Protein AF-A0AAD4UUT3-F1 (afdb_monomer_lite)

InterPro domains:
  IPR012337 Ribonuclease H-like superfamily [SSF53098] (2-90)
  IPR036397 Ribonuclease H superfamily [G3DSA:3.30.420.10] (1-93)
  IPR039537 Retrotransposon Ty1/copia-like [PTHR42648] (2-92)

Secondary structure (DSSP, 8-state):
-HHHHHHHHHHHHT----EEEES-HHHHH----TT-----HHHHHHHHTTPEEEEPPTT-HHHHHHHHHHHHHHHHHHHHHHHHHHHHHHS--

Structure (mmCIF, N/CA/C/O backbone):
data_AF-A0AAD4UUT3-F1
#
_entry.id   AF-A0AAD4UUT3-F1
#
loop_
_atom_site.group_PDB
_atom_site.id
_atom_site.type_symbol
_atom_site.label_atom_id
_atom_site.label_alt_id
_atom_site.label_comp_id
_atom_site.label_asym_id
_atom_site.label_entity_id
_atom_site.label_seq_id
_atom_site.pdbx_PDB_ins_code
_atom_site.Cartn_x
_atom_site.Cartn_y
_atom_site.Cartn_z
_atom_site.occupancy
_atom_site.B_iso_or_equiv
_atom_site.auth_seq_id
_atom_site.auth_comp_id
_atom_site.auth_asym_id
_atom_site.auth_atom_id
_atom_site.pdbx_PDB_model_num
ATOM 1 N N . MET A 1 1 ? 3.217 -7.588 8.854 1.00 73.25 1 MET A N 1
ATOM 2 C CA . MET A 1 1 ? 2.970 -6.134 8.944 1.00 73.25 1 MET A CA 1
ATOM 3 C C . MET A 1 1 ? 1.891 -5.655 7.971 1.00 73.25 1 MET A C 1
ATOM 5 O O . MET A 1 1 ? 0.808 -5.338 8.437 1.00 73.25 1 MET A O 1
ATOM 9 N N . PHE A 1 2 ? 2.096 -5.694 6.644 1.00 81.56 2 PHE A N 1
ATOM 10 C CA . PHE A 1 2 ? 1.113 -5.156 5.678 1.00 81.56 2 PHE A CA 1
ATOM 11 C C . PHE A 1 2 ? -0.297 -5.763 5.770 1.00 81.56 2 PHE A C 1
ATOM 13 O O . PHE A 1 2 ? -1.269 -5.026 5.736 1.00 81.56 2 PHE A O 1
ATOM 20 N N . LYS A 1 3 ? -0.430 -7.085 5.949 1.00 85.75 3 LYS A N 1
ATOM 21 C CA . LYS A 1 3 ? -1.747 -7.749 6.044 1.00 85.75 3 LYS A CA 1
ATOM 22 C C . LYS A 1 3 ? -2.607 -7.238 7.212 1.00 85.75 3 LYS A C 1
ATOM 24 O O . LYS A 1 3 ? -3.826 -7.153 7.088 1.00 85.75 3 LYS A O 1
ATOM 29 N N . ILE A 1 4 ? -1.962 -6.891 8.331 1.00 87.25 4 ILE A N 1
ATOM 30 C CA . ILE A 1 4 ? -2.627 -6.341 9.523 1.00 87.25 4 ILE A CA 1
ATOM 31 C C . ILE A 1 4 ? -3.116 -4.931 9.200 1.00 87.25 4 ILE A C 1
ATOM 33 O O . ILE A 1 4 ? -4.301 -4.654 9.343 1.00 87.25 4 ILE A O 1
ATOM 37 N N . PHE A 1 5 ? -2.228 -4.096 8.653 1.00 85.00 5 PHE A N 1
ATOM 38 C CA . PHE A 1 5 ? -2.565 -2.743 8.213 1.00 85.00 5 PHE A CA 1
ATOM 39 C C . PHE A 1 5 ? -3.696 -2.733 7.175 1.00 85.00 5 PHE A C 1
ATOM 41 O O . PHE A 1 5 ? -4.641 -1.962 7.295 1.00 85.00 5 PHE A O 1
ATOM 48 N N . GLN A 1 6 ? -3.640 -3.625 6.183 1.00 87.94 6 GLN A N 1
ATOM 49 C CA . GLN A 1 6 ? -4.696 -3.774 5.188 1.00 87.94 6 GLN A CA 1
ATOM 50 C C . GLN A 1 6 ? -6.032 -4.096 5.862 1.00 87.94 6 GLN A C 1
ATOM 52 O O . GLN A 1 6 ? -7.010 -3.401 5.619 1.00 87.94 6 GLN A O 1
ATOM 57 N N . THR A 1 7 ? -6.071 -5.116 6.723 1.00 90.62 7 THR A N 1
ATOM 58 C CA . THR A 1 7 ? -7.297 -5.506 7.439 1.00 90.62 7 THR A CA 1
ATOM 59 C C . THR A 1 7 ? -7.856 -4.351 8.263 1.00 90.62 7 THR A C 1
ATOM 61 O O . THR A 1 7 ? -9.060 -4.110 8.260 1.00 90.62 7 THR A O 1
ATOM 64 N N . GLU A 1 8 ? -6.989 -3.617 8.952 1.00 90.56 8 GLU A N 1
ATOM 65 C CA . GLU A 1 8 ? -7.390 -2.492 9.782 1.00 90.56 8 GLU A CA 1
ATOM 66 C C . GLU A 1 8 ? -7.985 -1.346 8.956 1.00 90.56 8 GLU A C 1
ATOM 68 O O . GLU A 1 8 ? -9.080 -0.883 9.27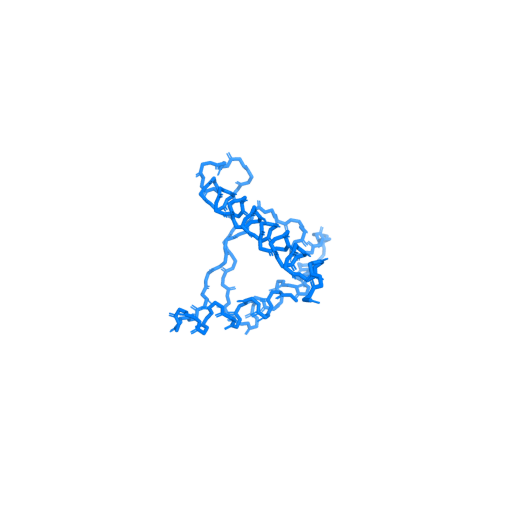2 1.00 90.56 8 GLU A O 1
ATOM 73 N N . VAL A 1 9 ? -7.321 -0.937 7.872 1.00 86.69 9 VAL A N 1
ATOM 74 C CA . VAL A 1 9 ? -7.801 0.135 6.985 1.00 86.69 9 VAL A CA 1
ATOM 75 C C . VAL A 1 9 ? -9.095 -0.264 6.284 1.00 86.69 9 VAL A C 1
ATOM 77 O O . VAL A 1 9 ? -10.032 0.530 6.227 1.00 86.69 9 VAL A O 1
ATOM 80 N N . GLU A 1 10 ? -9.180 -1.493 5.772 1.00 92.56 10 GLU A N 1
ATOM 81 C CA . GLU A 1 10 ? -10.396 -1.984 5.120 1.00 92.56 10 GLU A CA 1
ATOM 82 C C . GLU A 1 10 ? -11.571 -2.065 6.098 1.00 92.56 10 GLU A C 1
ATOM 84 O O . GLU A 1 10 ? -12.701 -1.790 5.702 1.00 92.56 10 GLU A O 1
ATOM 89 N N . ARG A 1 11 ? -11.311 -2.393 7.372 1.00 93.50 11 ARG A N 1
ATOM 90 C CA . ARG A 1 11 ? -12.322 -2.391 8.435 1.00 93.50 11 ARG A CA 1
ATOM 91 C C . ARG A 1 11 ? -12.752 -0.974 8.808 1.00 93.50 11 ARG A C 1
ATOM 93 O O . ARG A 1 11 ? -13.942 -0.734 8.937 1.00 93.50 11 ARG A O 1
ATOM 100 N N . GLN A 1 12 ? -11.810 -0.047 8.987 1.00 91.00 12 GLN A N 1
ATOM 101 C CA . GLN A 1 12 ? -12.114 1.338 9.370 1.00 91.00 12 GLN A CA 1
ATOM 102 C C . GLN A 1 12 ? -12.868 2.102 8.274 1.00 91.00 12 GLN A C 1
ATOM 104 O O . GLN A 1 12 ? -13.705 2.944 8.578 1.00 91.00 12 GLN A O 1
ATOM 109 N N . LEU A 1 13 ? -12.552 1.836 7.004 1.00 89.44 13 LEU A N 1
ATOM 110 C CA . LEU A 1 13 ? -13.150 2.525 5.856 1.00 89.44 13 LEU A CA 1
ATOM 111 C C . LEU A 1 13 ? -14.289 1.741 5.196 1.00 89.44 13 LEU A C 1
ATOM 113 O O . LEU A 1 13 ? -14.864 2.237 4.225 1.00 89.44 13 LEU A O 1
ATOM 117 N N . GLU A 1 14 ? -14.549 0.515 5.663 1.00 93.50 14 GLU A N 1
ATOM 118 C CA . GLU A 1 14 ? -15.519 -0.441 5.107 1.00 93.50 14 GLU A CA 1
ATOM 119 C C . GLU A 1 14 ? -15.370 -0.636 3.584 1.00 93.50 14 GLU A C 1
ATOM 121 O O . GLU A 1 14 ? -16.332 -0.835 2.840 1.00 93.50 14 GLU A O 1
ATOM 126 N N . LYS A 1 15 ? -14.131 -0.546 3.085 1.00 92.56 15 LYS A N 1
ATOM 127 C CA . LYS A 1 15 ? -13.799 -0.562 1.654 1.00 92.56 15 LYS A CA 1
ATOM 128 C C . LYS A 1 15 ? -12.574 -1.417 1.397 1.00 92.56 15 LYS A C 1
ATOM 130 O O . LYS A 1 15 ? -11.547 -1.241 2.040 1.00 92.56 15 LYS A O 1
ATOM 135 N N . LYS A 1 16 ? -12.657 -2.285 0.386 1.00 92.00 16 LYS A N 1
ATOM 136 C CA . LYS A 1 16 ? -11.521 -3.089 -0.082 1.00 92.00 16 LYS A CA 1
ATOM 137 C C . LYS A 1 16 ? -10.490 -2.245 -0.821 1.00 92.00 16 LYS A C 1
ATOM 139 O O . LYS A 1 16 ? -10.840 -1.427 -1.678 1.00 92.00 16 LYS A O 1
ATOM 144 N N . ILE A 1 17 ? -9.216 -2.500 -0.540 1.00 88.69 17 ILE A N 1
ATOM 145 C CA . ILE A 1 17 ? -8.106 -1.886 -1.264 1.00 88.69 17 ILE A CA 1
ATOM 146 C C . ILE A 1 17 ? -7.989 -2.573 -2.625 1.00 88.69 17 ILE A C 1
ATOM 148 O O . ILE A 1 17 ? -7.802 -3.779 -2.713 1.00 88.69 17 ILE A O 1
ATOM 152 N N . LYS A 1 18 ? -8.113 -1.792 -3.702 1.00 90.19 18 LYS A N 1
ATOM 153 C CA . LYS A 1 18 ? -8.029 -2.293 -5.087 1.00 90.19 18 LYS A CA 1
ATOM 154 C C . LYS A 1 18 ? -6.727 -1.912 -5.781 1.00 90.19 18 LYS A C 1
ATOM 156 O O . LYS A 1 18 ? -6.283 -2.607 -6.687 1.00 90.19 18 LYS A O 1
ATOM 161 N N . ILE A 1 19 ? -6.143 -0.782 -5.387 1.00 85.50 19 ILE A N 1
ATOM 162 C CA . ILE A 1 19 ? -4.963 -0.199 -6.021 1.00 85.50 19 ILE A CA 1
ATOM 163 C C . ILE A 1 19 ? -3.994 0.229 -4.925 1.00 85.50 19 ILE A C 1
ATOM 165 O O . ILE A 1 19 ? -4.394 0.909 -3.981 1.00 85.50 19 ILE A O 1
ATOM 169 N N . MET A 1 20 ? -2.724 -0.132 -5.078 1.00 82.50 20 MET A N 1
ATOM 170 C CA . MET A 1 20 ? -1.639 0.283 -4.195 1.00 82.50 20 MET A CA 1
ATOM 171 C C . MET A 1 20 ? -0.589 1.045 -5.000 1.00 82.50 20 MET A C 1
ATOM 173 O O . MET A 1 20 ? -0.111 0.536 -6.007 1.00 82.50 20 MET A O 1
ATOM 177 N N . ARG A 1 21 ? -0.223 2.257 -4.571 1.00 79.56 21 ARG A N 1
ATOM 178 C CA . ARG A 1 21 ? 0.846 3.042 -5.209 1.00 79.56 21 ARG A CA 1
ATOM 179 C C . ARG A 1 21 ? 2.169 2.838 -4.478 1.00 79.56 21 ARG A C 1
ATOM 181 O O . ARG A 1 21 ? 2.217 3.034 -3.267 1.00 79.56 21 ARG A O 1
ATOM 188 N N . LEU A 1 22 ? 3.214 2.444 -5.206 1.00 74.06 22 LEU A N 1
ATOM 189 C CA . LEU A 1 22 ? 4.551 2.168 -4.670 1.00 74.06 22 LEU A CA 1
ATOM 190 C C . LEU A 1 22 ? 5.587 3.108 -5.304 1.00 74.06 22 LEU A C 1
ATOM 192 O O . LEU A 1 22 ? 5.571 3.344 -6.512 1.00 74.06 22 LEU A O 1
ATOM 196 N N . ASP A 1 23 ? 6.479 3.634 -4.464 1.00 64.94 23 ASP A N 1
ATOM 197 C CA . ASP A 1 23 ? 7.476 4.665 -4.793 1.00 64.94 23 ASP A CA 1
ATOM 198 C C . ASP A 1 23 ? 8.763 4.095 -5.429 1.00 64.94 23 ASP A C 1
ATOM 200 O O . ASP A 1 23 ? 9.417 4.788 -6.204 1.00 64.94 23 ASP A O 1
ATOM 204 N N . ARG A 1 24 ? 9.102 2.816 -5.192 1.00 63.72 24 ARG A N 1
ATOM 205 C CA . ARG A 1 24 ? 10.351 2.186 -5.666 1.00 63.72 24 ARG A CA 1
ATOM 206 C C . ARG A 1 24 ? 10.156 0.718 -6.037 1.00 63.72 24 ARG A C 1
ATOM 208 O O . ARG A 1 24 ? 9.672 -0.083 -5.242 1.00 63.72 24 ARG A O 1
ATOM 215 N N . LEU A 1 25 ? 10.573 0.377 -7.255 1.00 57.59 25 LEU A N 1
ATOM 216 C CA . LEU A 1 25 ? 10.346 -0.917 -7.909 1.00 57.59 25 LEU A CA 1
ATOM 217 C C . LEU A 1 25 ? 11.179 -2.082 -7.326 1.00 57.59 25 LEU A C 1
ATOM 219 O O . LEU A 1 25 ? 10.823 -3.233 -7.547 1.00 57.59 25 LEU A O 1
ATOM 223 N N . GLY A 1 26 ? 12.283 -1.802 -6.620 1.00 57.59 26 GLY A N 1
ATOM 224 C CA . GLY A 1 26 ? 13.287 -2.818 -6.260 1.00 57.59 26 GLY A CA 1
ATOM 225 C C . GLY A 1 26 ? 13.037 -3.564 -4.946 1.00 57.59 26 GLY A C 1
ATOM 226 O O . GLY A 1 26 ? 13.191 -4.778 -4.891 1.00 57.59 26 GLY A O 1
ATOM 227 N N . GLU A 1 27 ? 12.609 -2.870 -3.888 1.00 60.59 27 GLU A N 1
ATOM 228 C CA . GLU A 1 27 ? 12.543 -3.468 -2.540 1.00 60.59 27 GLU A CA 1
ATOM 229 C C . GLU A 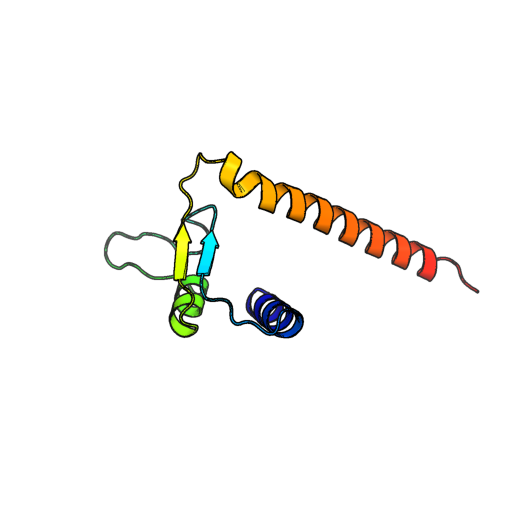1 27 ? 11.294 -4.336 -2.320 1.00 60.59 27 GLU A C 1
ATOM 231 O O . GLU A 1 27 ? 11.314 -5.283 -1.538 1.00 60.59 27 GLU A O 1
ATOM 236 N N . TYR A 1 28 ? 10.200 -4.042 -3.029 1.00 59.62 28 TYR A N 1
ATOM 237 C CA . TYR A 1 28 ? 8.899 -4.675 -2.783 1.00 59.62 28 TYR A CA 1
ATOM 238 C C . TYR A 1 28 ? 8.551 -5.797 -3.766 1.00 59.62 28 TYR A C 1
ATOM 240 O O . TYR A 1 28 ? 7.725 -6.651 -3.448 1.00 59.62 28 TYR A O 1
ATOM 248 N N . TYR A 1 29 ? 9.153 -5.812 -4.957 1.00 59.03 29 TYR A N 1
ATOM 249 C CA . TYR A 1 29 ? 8.785 -6.754 -6.019 1.00 59.03 29 TYR A CA 1
ATOM 250 C C . TYR A 1 29 ? 9.776 -7.906 -6.228 1.00 59.03 29 TYR A C 1
ATOM 252 O O . TYR A 1 29 ? 9.408 -8.874 -6.892 1.00 59.03 29 TYR A O 1
ATOM 260 N N . GLY A 1 30 ? 10.947 -7.877 -5.582 1.00 59.94 30 GLY A N 1
ATOM 261 C CA . GLY A 1 30 ? 12.013 -8.870 -5.757 1.00 59.94 30 GLY A CA 1
ATOM 262 C C . GLY A 1 30 ? 13.019 -8.475 -6.845 1.00 59.94 30 GLY A C 1
ATOM 263 O O . GLY A 1 30 ? 12.772 -7.553 -7.622 1.00 59.94 30 GLY A O 1
ATOM 264 N N . HIS A 1 31 ? 14.168 -9.158 -6.874 1.00 55.28 31 HIS A N 1
ATOM 265 C CA . HIS A 1 31 ? 15.220 -8.930 -7.867 1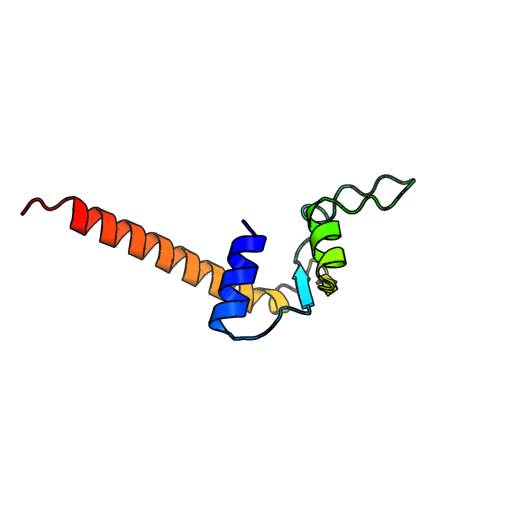.00 55.28 31 HIS A CA 1
ATOM 266 C C . HIS A 1 31 ? 14.769 -9.339 -9.277 1.00 55.28 31 HIS A C 1
ATOM 268 O O . HIS A 1 31 ? 14.110 -10.361 -9.472 1.00 55.28 31 HIS A O 1
ATOM 274 N N . PHE A 1 32 ? 15.142 -8.517 -10.257 1.00 52.66 32 PHE A N 1
ATOM 275 C CA . PHE A 1 32 ? 14.978 -8.798 -11.678 1.00 52.66 32 PHE A CA 1
ATOM 276 C C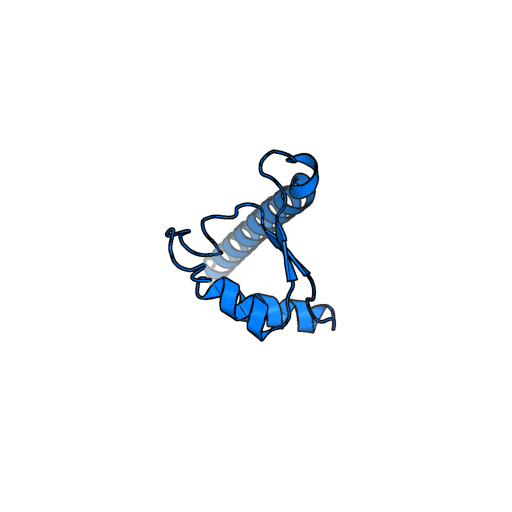 . PHE A 1 32 ? 16.175 -9.626 -12.153 1.00 52.66 32 PHE A C 1
ATOM 278 O O . PHE A 1 32 ? 17.143 -9.053 -12.638 1.00 52.66 32 PHE A O 1
ATOM 285 N N . ASP A 1 33 ? 16.119 -10.948 -12.007 1.00 45.91 33 ASP A N 1
ATOM 286 C CA . ASP A 1 33 ? 17.097 -11.826 -12.657 1.00 45.91 33 ASP A CA 1
ATOM 287 C C . ASP A 1 33 ? 16.558 -12.241 -14.036 1.00 45.91 33 ASP A C 1
ATOM 289 O O . ASP A 1 33 ? 15.394 -12.624 -14.176 1.00 45.91 33 ASP A O 1
ATOM 293 N N . GLU A 1 34 ? 17.408 -12.123 -15.059 1.00 53.34 34 GLU A N 1
ATOM 294 C CA . GLU A 1 34 ? 17.126 -12.107 -16.510 1.00 53.34 34 GLU A CA 1
ATOM 295 C C . GLU A 1 34 ? 16.398 -13.330 -17.120 1.00 53.34 34 GLU A C 1
ATOM 297 O O . GLU A 1 34 ? 16.247 -13.401 -18.336 1.00 53.34 34 GLU A O 1
ATOM 302 N N . GLY A 1 35 ? 15.899 -14.284 -16.332 1.00 53.66 35 GLY A N 1
ATOM 303 C CA . GLY A 1 35 ? 15.234 -15.495 -16.843 1.00 53.66 35 GLY A CA 1
ATOM 304 C C . GLY A 1 35 ? 13.747 -15.622 -16.512 1.00 53.66 35 GLY A C 1
ATOM 305 O O . GLY A 1 35 ? 12.975 -16.133 -17.316 1.00 53.66 35 GLY A O 1
ATOM 306 N N . GLU A 1 36 ? 13.313 -15.140 -15.348 1.00 54.62 36 GLU A N 1
ATOM 307 C CA . GLU A 1 36 ? 11.925 -15.238 -14.894 1.00 54.62 36 GLU A CA 1
ATOM 308 C C . GLU A 1 36 ? 11.624 -14.079 -13.953 1.00 54.62 36 GLU A C 1
ATOM 310 O O . GLU A 1 36 ? 12.341 -13.829 -12.987 1.00 54.62 36 GLU A O 1
ATOM 315 N N . ARG A 1 37 ? 10.502 -13.399 -14.189 1.00 59.94 37 ARG A N 1
ATOM 316 C CA . ARG A 1 37 ? 9.981 -12.342 -13.321 1.00 59.94 37 ARG A CA 1
ATOM 317 C C . ARG A 1 37 ? 9.531 -12.959 -11.986 1.00 59.94 37 ARG A C 1
ATOM 319 O O . ARG A 1 37 ? 8.338 -13.159 -11.762 1.00 59.94 37 ARG A O 1
ATOM 326 N N . ARG A 1 38 ? 10.463 -13.322 -11.098 1.00 62.84 38 ARG A N 1
ATOM 327 C CA . ARG A 1 38 ? 10.151 -13.893 -9.781 1.00 62.84 38 ARG A CA 1
ATOM 328 C C . ARG A 1 38 ? 9.591 -12.800 -8.882 1.00 62.84 38 ARG A C 1
ATOM 330 O O . ARG A 1 38 ? 10.309 -12.151 -8.132 1.00 62.84 38 ARG A O 1
ATOM 337 N N . ALA A 1 39 ? 8.273 -12.624 -8.962 1.00 67.50 39 ALA A N 1
ATOM 338 C CA . ALA A 1 39 ? 7.510 -11.802 -8.039 1.00 67.50 39 ALA A CA 1
ATOM 339 C C . ALA A 1 39 ? 7.839 -12.225 -6.600 1.00 67.50 39 ALA A C 1
ATOM 341 O O . ALA A 1 39 ? 7.575 -13.367 -6.203 1.00 67.50 39 ALA A O 1
ATOM 342 N N . GLY A 1 40 ? 8.429 -11.303 -5.839 1.00 75.69 40 GLY A N 1
ATOM 343 C CA . GLY A 1 40 ? 8.735 -11.491 -4.431 1.00 75.69 40 GLY A CA 1
ATOM 344 C C . GLY A 1 40 ? 7.476 -11.791 -3.604 1.00 75.69 40 GLY A C 1
ATOM 345 O O . GLY A 1 40 ? 6.348 -11.615 -4.079 1.00 75.69 40 GLY A O 1
ATOM 346 N N . PRO A 1 41 ? 7.634 -12.215 -2.339 1.00 78.88 41 PRO A N 1
ATOM 347 C CA . PRO A 1 41 ? 6.514 -12.618 -1.483 1.00 78.88 41 PRO A CA 1
ATOM 348 C C . PRO A 1 41 ? 5.404 -11.561 -1.383 1.00 78.88 41 PRO A C 1
ATOM 350 O O . PRO A 1 41 ? 4.221 -11.889 -1.305 1.00 78.88 41 PRO A O 1
ATOM 353 N N . PHE A 1 42 ? 5.785 -10.284 -1.422 1.00 78.50 42 PHE A N 1
ATOM 354 C CA . PHE A 1 42 ? 4.854 -9.166 -1.368 1.00 78.50 42 PHE A CA 1
ATOM 355 C C . PHE A 1 42 ? 4.086 -8.964 -2.683 1.00 78.50 42 PHE A C 1
ATOM 357 O O . PHE A 1 42 ? 2.869 -8.803 -2.665 1.00 78.50 42 PHE A O 1
ATOM 364 N N . ALA A 1 43 ? 4.762 -9.059 -3.827 1.00 78.81 43 ALA A N 1
ATOM 365 C CA . ALA A 1 43 ? 4.128 -8.995 -5.140 1.00 78.81 43 ALA A CA 1
ATOM 366 C C . ALA A 1 43 ? 3.098 -10.117 -5.352 1.00 78.81 43 ALA A C 1
ATOM 368 O O . ALA A 1 43 ? 1.997 -9.855 -5.837 1.00 78.81 43 ALA A O 1
ATOM 369 N N . ARG A 1 44 ? 3.424 -11.348 -4.928 1.00 82.94 44 ARG A N 1
ATOM 370 C CA . ARG A 1 44 ? 2.480 -12.479 -4.950 1.00 82.94 44 ARG A CA 1
ATOM 371 C C . ARG A 1 44 ? 1.260 -12.208 -4.081 1.00 82.94 44 ARG A C 1
ATOM 373 O O . ARG A 1 44 ? 0.139 -12.375 -4.538 1.00 82.94 44 ARG A O 1
ATOM 380 N N . TYR A 1 45 ? 1.469 -11.686 -2.873 1.00 85.69 45 TYR A N 1
ATOM 381 C CA . TYR A 1 45 ? 0.363 -11.319 -1.995 1.00 85.69 45 TYR A CA 1
ATOM 382 C C . TYR A 1 45 ? -0.599 -10.312 -2.643 1.00 85.69 45 TYR A C 1
ATOM 384 O O . TYR A 1 45 ? -1.814 -10.490 -2.555 1.00 85.69 45 TYR A O 1
ATOM 392 N N . LEU A 1 46 ? -0.083 -9.270 -3.305 1.00 86.31 46 LEU A N 1
ATOM 393 C CA . LEU A 1 46 ? -0.926 -8.301 -4.010 1.00 86.31 46 LEU A CA 1
ATOM 394 C C . LEU A 1 46 ? -1.719 -8.968 -5.143 1.00 86.31 46 LEU A C 1
ATOM 396 O O . LEU A 1 46 ? -2.912 -8.706 -5.280 1.00 86.31 46 LEU A O 1
ATOM 400 N N . GLN A 1 47 ? -1.090 -9.871 -5.899 1.00 84.38 47 GLN A N 1
ATOM 401 C CA . GLN A 1 47 ? -1.748 -10.627 -6.965 1.00 84.38 47 GLN A CA 1
ATOM 402 C C . GLN A 1 47 ? -2.871 -11.529 -6.429 1.00 84.38 47 GLN A C 1
ATOM 404 O O . GLN A 1 47 ? -3.993 -11.461 -6.935 1.00 84.38 47 GLN A O 1
ATOM 409 N N . ASP A 1 48 ? -2.604 -12.303 -5.376 1.00 88.94 48 ASP A N 1
ATOM 410 C CA . ASP A 1 48 ? -3.575 -13.212 -4.749 1.00 88.94 48 ASP A CA 1
ATOM 411 C C . ASP A 1 48 ? -4.793 -12.452 -4.205 1.00 88.94 48 ASP A C 1
ATOM 413 O O . ASP A 1 48 ? -5.931 -12.911 -4.300 1.00 88.94 48 ASP A O 1
ATOM 417 N N . ASN A 1 49 ? -4.565 -11.241 -3.688 1.00 89.12 49 ASN A N 1
ATOM 418 C CA . ASN A 1 49 ? -5.615 -10.365 -3.166 1.00 89.12 49 ASN A CA 1
ATOM 419 C C . ASN A 1 49 ? -6.234 -9.450 -4.235 1.00 89.12 49 ASN A C 1
ATOM 421 O O . ASN A 1 49 ? -7.062 -8.602 -3.903 1.00 89.12 49 ASN A O 1
ATOM 425 N N . ARG A 1 50 ? -5.863 -9.616 -5.514 1.00 89.81 50 ARG A N 1
ATOM 426 C CA . ARG A 1 50 ? -6.344 -8.811 -6.653 1.00 89.81 50 ARG A CA 1
ATOM 427 C C . ARG A 1 50 ? -6.133 -7.302 -6.466 1.00 89.81 50 ARG A C 1
ATOM 429 O O . ARG A 1 50 ? -6.944 -6.489 -6.911 1.00 89.81 50 ARG A O 1
ATOM 436 N N . ILE A 1 51 ? -5.033 -6.932 -5.818 1.00 89.19 51 ILE A N 1
ATOM 437 C CA . ILE A 1 51 ? -4.607 -5.550 -5.612 1.00 89.19 51 ILE A CA 1
ATOM 438 C C . ILE A 1 51 ? -3.643 -5.172 -6.733 1.00 89.19 51 ILE A C 1
ATOM 440 O O . ILE A 1 51 ? -2.579 -5.768 -6.893 1.00 89.19 51 ILE A O 1
ATOM 444 N N . VAL A 1 52 ? -3.997 -4.147 -7.503 1.00 85.44 52 VAL A N 1
ATOM 445 C CA . VAL A 1 52 ? -3.158 -3.649 -8.594 1.00 85.44 52 VAL A CA 1
ATOM 446 C C . VAL A 1 52 ? -2.081 -2.727 -8.029 1.00 85.44 52 VAL A C 1
ATOM 448 O O . VAL A 1 52 ? -2.387 -1.661 -7.492 1.00 85.44 52 VAL A O 1
ATOM 451 N N . ALA A 1 53 ? -0.814 -3.105 -8.184 1.00 79.75 53 ALA A N 1
ATOM 452 C CA . ALA A 1 53 ? 0.299 -2.209 -7.896 1.00 79.75 53 ALA A CA 1
ATOM 453 C C . ALA A 1 53 ? 0.468 -1.187 -9.032 1.00 79.75 53 ALA A C 1
ATOM 455 O O . ALA A 1 53 ? 0.722 -1.547 -10.181 1.00 79.75 53 ALA A O 1
ATOM 456 N N . GLN A 1 54 ? 0.330 0.096 -8.706 1.00 79.25 54 GLN A N 1
ATOM 457 C CA . GLN A 1 54 ? 0.695 1.216 -9.564 1.00 79.25 54 GLN A CA 1
ATOM 458 C C . GLN A 1 54 ? 2.062 1.739 -9.141 1.00 79.25 54 GLN A C 1
ATOM 460 O O . GLN A 1 54 ? 2.265 2.133 -7.994 1.00 79.25 54 GLN A O 1
ATOM 465 N N . TYR A 1 55 ? 2.991 1.777 -10.082 1.00 71.94 55 TYR A N 1
ATOM 466 C CA . TYR A 1 55 ? 4.321 2.307 -9.829 1.00 71.94 55 TYR A CA 1
ATOM 467 C C . TYR A 1 55 ? 4.376 3.749 -10.275 1.00 71.94 55 TYR A C 1
ATOM 469 O O . TYR A 1 55 ? 4.091 4.065 -11.433 1.00 71.94 55 TYR A O 1
ATOM 477 N N . THR A 1 56 ? 4.760 4.616 -9.353 1.00 64.94 56 THR A N 1
ATOM 478 C CA . THR A 1 56 ? 5.071 5.996 -9.692 1.00 64.94 56 THR A CA 1
ATOM 479 C C . THR A 1 56 ? 6.539 6.047 -10.110 1.00 64.94 56 THR A C 1
ATOM 481 O O . THR A 1 56 ? 7.389 5.446 -9.455 1.00 64.94 56 THR A O 1
ATOM 484 N N . LYS A 1 57 ? 6.859 6.713 -11.227 1.00 62.12 57 LYS A N 1
ATOM 485 C CA . LYS A 1 57 ? 8.255 6.843 -11.671 1.00 62.12 57 LYS A CA 1
ATOM 486 C C . LYS A 1 57 ? 9.074 7.582 -10.596 1.00 62.12 57 LYS A C 1
ATOM 488 O O . LYS A 1 57 ? 8.590 8.595 -10.080 1.00 62.12 57 LYS A O 1
ATOM 493 N N . PRO A 1 58 ? 10.312 7.145 -10.295 1.00 52.38 58 PRO A N 1
ATOM 494 C CA . PRO A 1 58 ? 11.223 7.921 -9.461 1.00 52.38 58 PRO A CA 1
ATOM 495 C C . PRO A 1 58 ? 11.419 9.302 -10.100 1.00 52.38 58 PRO A C 1
ATOM 497 O O . PRO A 1 58 ? 11.791 9.386 -11.269 1.00 52.38 58 PRO A O 1
ATOM 500 N N . GLY A 1 59 ? 11.112 10.378 -9.372 1.00 49.81 59 GLY A N 1
ATOM 501 C CA . GLY A 1 59 ? 11.290 11.758 -9.849 1.00 49.81 59 GLY A CA 1
ATOM 502 C C . GLY A 1 59 ? 10.031 12.630 -9.873 1.00 49.81 59 GLY A C 1
ATOM 503 O O . GLY A 1 59 ? 10.153 13.850 -9.896 1.00 49.81 59 GLY A O 1
ATOM 504 N N . THR A 1 60 ? 8.820 12.074 -9.760 1.00 54.44 60 THR A N 1
ATOM 505 C CA . THR A 1 60 ? 7.602 12.879 -9.521 1.00 54.44 60 THR A CA 1
ATOM 506 C C . THR A 1 60 ? 7.358 13.075 -8.022 1.00 54.44 60 THR A C 1
ATOM 508 O O . THR A 1 60 ? 6.353 12.626 -7.471 1.00 54.44 60 THR A O 1
ATOM 511 N N . LEU A 1 61 ? 8.282 13.769 -7.348 1.00 53.12 61 LEU A N 1
ATOM 512 C CA . LEU A 1 61 ? 8.211 14.102 -5.912 1.00 53.12 61 LEU A CA 1
ATOM 513 C C . LEU A 1 61 ? 6.891 14.793 -5.518 1.00 53.12 61 LEU A C 1
ATOM 515 O O . LEU A 1 61 ? 6.384 14.605 -4.415 1.00 53.12 61 LEU A O 1
ATOM 519 N N . GLN A 1 62 ? 6.282 15.554 -6.431 1.00 61.16 62 GLN A N 1
ATOM 520 C CA . GLN A 1 62 ? 5.004 16.233 -6.185 1.00 61.16 62 GLN A CA 1
ATOM 521 C C . GLN A 1 62 ? 3.829 15.266 -5.975 1.00 61.16 62 GLN A C 1
ATOM 523 O O . GLN A 1 62 ? 2.920 15.589 -5.213 1.00 61.16 62 GLN A O 1
ATOM 528 N N . GLN A 1 63 ? 3.849 14.077 -6.590 1.00 58.31 63 GLN A N 1
ATOM 529 C CA . GLN A 1 63 ? 2.766 13.094 -6.450 1.00 58.31 63 GLN A CA 1
ATOM 530 C C . GLN A 1 63 ? 2.844 12.329 -5.120 1.00 58.31 63 GLN A C 1
ATOM 532 O O . GLN A 1 63 ? 1.808 12.042 -4.520 1.00 58.31 63 GLN A O 1
ATOM 537 N N . ASN A 1 64 ? 4.056 12.067 -4.619 1.00 62.78 64 ASN A N 1
ATOM 538 C CA . ASN A 1 64 ? 4.272 11.386 -3.336 1.00 62.78 64 ASN A CA 1
ATOM 539 C C . ASN A 1 64 ? 4.346 12.360 -2.149 1.00 62.78 64 ASN A C 1
ATOM 541 O O . ASN A 1 64 ? 4.158 11.952 -1.004 1.00 62.78 64 ASN A O 1
ATOM 545 N N . GLY A 1 65 ? 4.524 13.660 -2.402 1.00 64.81 65 GLY A N 1
ATOM 546 C CA . GLY A 1 65 ? 4.703 14.671 -1.360 1.00 64.81 65 GLY A CA 1
ATOM 547 C C . GLY A 1 65 ? 3.547 14.775 -0.359 1.00 64.81 65 GLY A C 1
ATOM 548 O O . GLY A 1 65 ? 3.777 15.119 0.798 1.00 64.81 65 GLY A O 1
ATOM 549 N N . LEU A 1 66 ? 2.309 14.450 -0.751 1.00 65.88 66 LEU A N 1
ATOM 550 C CA . LEU A 1 66 ? 1.176 14.392 0.185 1.00 65.88 66 LEU A CA 1
ATOM 551 C C . LEU A 1 66 ? 1.249 13.175 1.113 1.00 65.88 66 LEU A C 1
ATOM 553 O O . LEU A 1 66 ? 0.993 13.307 2.309 1.00 65.88 66 LEU A O 1
ATOM 557 N N . VAL A 1 67 ? 1.613 12.010 0.574 1.00 67.94 67 VAL A N 1
ATOM 558 C CA . VAL A 1 67 ? 1.755 10.771 1.350 1.00 67.94 67 VAL A CA 1
ATOM 559 C C . VAL A 1 67 ? 2.941 10.891 2.300 1.00 67.94 67 VAL A C 1
ATOM 561 O O . VAL A 1 67 ? 2.787 10.643 3.488 1.00 67.94 67 VAL A O 1
ATOM 564 N N . GLU A 1 68 ? 4.088 11.384 1.834 1.00 70.62 68 GLU A N 1
ATOM 565 C CA . GLU A 1 68 ? 5.251 11.613 2.696 1.00 70.62 68 GLU A CA 1
ATOM 566 C C . GLU A 1 68 ? 4.979 12.639 3.800 1.00 70.62 68 GLU A C 1
ATOM 568 O O . GLU A 1 68 ? 5.411 12.456 4.936 1.00 70.62 68 GLU A O 1
ATOM 573 N N . ARG A 1 69 ? 4.266 13.736 3.493 1.00 72.38 69 ARG A N 1
ATOM 574 C CA . ARG A 1 69 ? 3.866 14.717 4.516 1.00 72.38 69 ARG A CA 1
ATOM 575 C C . ARG A 1 69 ? 2.962 14.078 5.564 1.00 72.38 69 ARG A C 1
ATOM 577 O O . ARG A 1 69 ? 3.230 14.246 6.747 1.00 72.38 69 ARG A O 1
ATOM 584 N N . ARG A 1 70 ? 1.953 13.310 5.146 1.00 71.31 70 ARG A N 1
ATOM 585 C CA . ARG A 1 70 ? 1.060 12.605 6.076 1.00 71.31 70 ARG A CA 1
ATOM 586 C C . ARG A 1 70 ? 1.795 11.554 6.903 1.00 71.31 70 ARG A C 1
ATOM 588 O O . ARG A 1 70 ? 1.575 11.505 8.105 1.00 71.31 70 ARG A O 1
ATOM 595 N N . ASN A 1 71 ? 2.701 10.787 6.301 1.00 73.31 71 ASN A N 1
ATOM 596 C CA . ASN A 1 71 ? 3.489 9.779 7.012 1.00 73.31 71 ASN A CA 1
ATOM 597 C C . ASN A 1 71 ? 4.440 10.423 8.031 1.00 73.31 71 ASN A C 1
ATOM 599 O O . ASN A 1 71 ? 4.548 9.931 9.148 1.00 73.31 71 ASN A O 1
ATOM 603 N N . ARG A 1 72 ? 5.069 11.561 7.699 1.00 71.75 72 ARG A N 1
ATOM 604 C CA . ARG A 1 72 ? 5.870 12.338 8.663 1.00 71.75 72 ARG A CA 1
ATOM 605 C C . ARG A 1 72 ? 5.034 12.814 9.848 1.00 71.75 72 ARG A C 1
ATOM 607 O O . ARG A 1 72 ? 5.461 12.661 10.985 1.00 71.75 72 ARG A O 1
ATOM 614 N N . THR A 1 73 ? 3.848 13.368 9.593 1.00 72.56 73 THR A N 1
ATOM 615 C CA . THR A 1 73 ? 2.945 13.801 10.669 1.00 72.56 73 THR A CA 1
ATOM 616 C C . THR A 1 73 ? 2.475 12.618 11.514 1.00 72.56 73 THR A C 1
ATOM 618 O O . THR A 1 73 ? 2.505 12.709 12.734 1.00 72.56 73 THR A O 1
ATOM 621 N N . MET A 1 74 ? 2.104 11.496 10.891 1.00 73.81 74 MET A N 1
ATOM 622 C CA . MET A 1 74 ? 1.675 10.284 11.593 1.00 73.81 74 MET A CA 1
ATOM 623 C C . MET A 1 74 ? 2.784 9.722 12.488 1.00 73.81 74 MET A C 1
ATOM 625 O O . MET A 1 74 ? 2.523 9.466 13.657 1.00 73.81 74 MET A O 1
ATOM 629 N N . HIS A 1 75 ? 4.020 9.617 11.993 1.00 74.50 75 HIS A N 1
ATOM 630 C CA . HIS A 1 75 ? 5.159 9.195 12.812 1.00 74.50 75 HIS A CA 1
ATOM 631 C C . HIS A 1 75 ? 5.424 10.138 13.985 1.00 74.50 75 HIS A C 1
ATOM 633 O O . HIS A 1 75 ? 5.693 9.679 15.091 1.00 74.50 75 HIS A O 1
ATOM 639 N N . LEU A 1 76 ? 5.305 11.452 13.777 1.00 76.06 76 LEU A N 1
ATOM 640 C CA . LEU A 1 76 ? 5.439 12.415 14.869 1.00 76.06 76 LEU A CA 1
ATOM 641 C C . LEU A 1 76 ? 4.354 12.195 15.937 1.00 76.06 76 LEU A C 1
ATOM 643 O O . LEU A 1 76 ? 4.651 12.199 17.129 1.00 76.06 76 LEU A O 1
ATOM 647 N N . CYS A 1 77 ? 3.108 11.960 15.517 1.00 71.94 77 CYS A N 1
ATOM 648 C CA . CYS A 1 77 ? 2.003 11.651 16.421 1.00 71.94 77 CYS A CA 1
ATOM 649 C C . CYS A 1 77 ? 2.214 10.323 17.166 1.00 71.94 77 CYS A C 1
ATOM 651 O O . CYS A 1 77 ? 1.951 10.263 18.364 1.00 71.94 77 CYS A O 1
ATOM 653 N N . GLU A 1 78 ? 2.716 9.278 16.502 1.00 84.06 78 GLU A N 1
ATOM 654 C CA . GLU A 1 78 ? 3.066 8.007 17.151 1.00 84.06 78 GLU A CA 1
ATOM 655 C C . GLU A 1 78 ? 4.123 8.204 18.244 1.00 84.06 78 GLU A C 1
ATOM 657 O O . GLU A 1 78 ? 3.962 7.707 19.359 1.00 84.06 78 GLU A O 1
ATOM 662 N N . GLU A 1 79 ? 5.181 8.964 17.959 1.00 78.75 79 GLU A N 1
ATOM 663 C CA . GLU A 1 79 ? 6.236 9.271 18.932 1.00 78.75 79 GLU A CA 1
ATOM 664 C C . GLU A 1 79 ? 5.718 10.126 20.098 1.00 78.75 79 GLU A C 1
ATOM 666 O O . GLU A 1 79 ? 6.063 9.881 21.259 1.00 78.75 79 GLU A O 1
ATOM 671 N N . MET A 1 80 ? 4.824 11.079 19.826 1.00 80.25 80 MET A N 1
ATOM 672 C CA . MET A 1 80 ? 4.148 11.858 20.866 1.00 80.25 80 MET A CA 1
ATOM 673 C C . MET A 1 80 ? 3.293 10.975 21.780 1.00 80.25 80 MET A C 1
ATOM 675 O O . MET A 1 80 ? 3.365 11.117 22.999 1.00 80.25 80 MET A O 1
ATOM 679 N N . ILE A 1 81 ? 2.531 10.032 21.222 1.00 79.31 81 ILE A N 1
ATOM 680 C CA . ILE A 1 81 ? 1.705 9.093 21.996 1.00 79.31 81 ILE A CA 1
ATOM 681 C C . ILE A 1 81 ? 2.582 8.180 22.860 1.00 79.31 81 ILE A C 1
ATOM 683 O O . ILE A 1 81 ? 2.274 7.964 24.033 1.00 79.31 81 ILE A O 1
ATOM 687 N N . LYS A 1 82 ? 3.701 7.676 22.326 1.00 81.31 82 LYS A N 1
ATOM 688 C CA . LYS A 1 82 ? 4.666 6.881 23.104 1.00 81.31 82 LYS A CA 1
ATOM 689 C C . LYS A 1 82 ? 5.267 7.687 24.252 1.00 81.31 82 LYS A C 1
ATOM 691 O O . LYS A 1 82 ? 5.341 7.182 25.369 1.00 81.31 82 LYS A O 1
ATOM 696 N N . THR A 1 83 ? 5.648 8.937 23.994 1.00 77.56 83 THR A N 1
ATOM 697 C CA . THR A 1 83 ? 6.207 9.840 25.010 1.00 77.56 83 THR A CA 1
ATOM 698 C C . THR A 1 83 ? 5.178 10.150 26.096 1.00 77.56 83 THR A C 1
ATOM 700 O O . THR A 1 83 ? 5.489 10.061 27.280 1.00 77.56 83 THR A O 1
ATOM 703 N N . ALA A 1 84 ? 3.933 10.442 25.715 1.00 69.12 84 ALA A N 1
ATOM 704 C CA . ALA A 1 84 ? 2.845 10.671 26.659 1.00 69.12 84 ALA 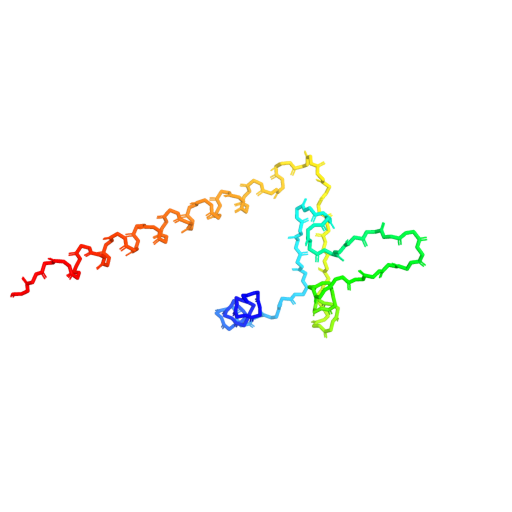A CA 1
ATOM 705 C C . ALA A 1 84 ? 2.590 9.430 27.5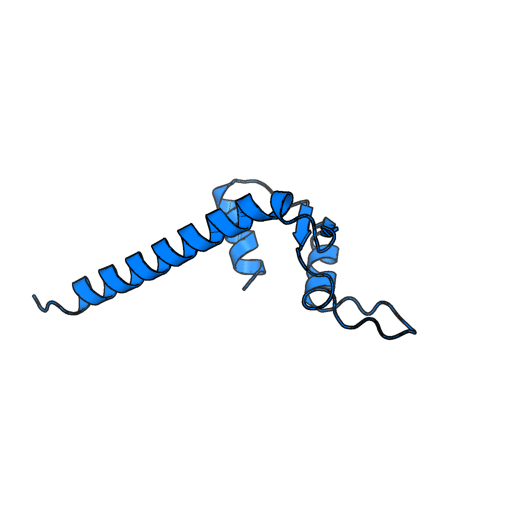30 1.00 69.12 84 ALA A C 1
ATOM 707 O O . ALA A 1 84 ? 2.611 9.532 28.754 1.00 69.12 84 ALA A O 1
ATOM 708 N N . ASN A 1 85 ? 2.450 8.245 26.926 1.00 73.69 85 ASN A N 1
ATOM 709 C CA . ASN A 1 85 ? 2.288 6.984 27.658 1.00 73.69 85 ASN A CA 1
ATOM 710 C C . ASN A 1 85 ? 3.464 6.697 28.597 1.00 73.69 85 ASN A C 1
ATOM 712 O O . ASN A 1 85 ? 3.265 6.214 29.708 1.00 73.69 85 ASN A O 1
ATOM 716 N N . TYR A 1 86 ? 4.691 6.994 28.177 1.00 74.25 86 TYR A N 1
ATOM 717 C CA . TYR A 1 86 ? 5.865 6.852 29.030 1.00 74.25 86 TYR A CA 1
ATOM 718 C C . TYR A 1 86 ? 5.796 7.760 30.258 1.00 74.25 86 TYR A C 1
ATOM 720 O O . TYR A 1 86 ? 6.059 7.298 31.363 1.00 74.25 86 TYR A O 1
ATOM 728 N N . MET A 1 87 ? 5.404 9.023 30.078 1.00 73.38 87 MET A N 1
ATOM 729 C CA . MET A 1 87 ? 5.256 9.986 31.171 1.00 73.38 87 MET A CA 1
ATOM 730 C C . MET A 1 87 ? 4.146 9.573 32.142 1.00 73.38 87 MET A C 1
ATOM 732 O O . MET A 1 87 ? 4.376 9.571 33.348 1.00 73.38 87 MET A O 1
ATOM 736 N N . PHE A 1 88 ? 2.987 9.143 31.635 1.00 68.12 88 PHE A N 1
ATOM 737 C CA . PHE A 1 88 ? 1.882 8.657 32.470 1.00 68.12 88 PHE A CA 1
ATOM 738 C C . PHE A 1 88 ? 2.250 7.405 33.273 1.00 68.12 88 PHE A C 1
ATOM 740 O O . PHE A 1 88 ? 1.872 7.296 34.431 1.00 68.12 88 PHE A O 1
ATOM 747 N N . ASN A 1 89 ? 3.030 6.490 32.695 1.00 74.38 89 ASN A N 1
ATOM 748 C CA . ASN A 1 89 ? 3.455 5.264 33.377 1.00 74.38 89 ASN A CA 1
ATOM 749 C C . ASN A 1 89 ? 4.688 5.451 34.285 1.00 74.38 89 ASN A C 1
ATOM 751 O O . ASN A 1 89 ? 5.078 4.511 34.975 1.00 74.38 89 ASN A O 1
ATOM 755 N N . ARG A 1 90 ? 5.332 6.630 34.278 1.00 69.06 90 ARG A N 1
ATOM 756 C CA . ARG A 1 90 ? 6.490 6.950 35.133 1.00 69.06 90 ARG A CA 1
ATOM 757 C C . ARG A 1 90 ? 6.152 7.761 36.374 1.00 69.06 90 ARG A C 1
ATOM 759 O O . ARG A 1 90 ? 7.016 7.859 37.241 1.00 69.06 90 ARG A O 1
ATOM 766 N N . VAL A 1 91 ? 4.961 8.352 36.453 1.00 56.44 91 VAL A N 1
ATOM 767 C CA . VAL A 1 91 ? 4.479 8.978 37.687 1.00 56.44 91 VAL A CA 1
ATOM 768 C C . VAL A 1 91 ? 3.803 7.873 38.502 1.00 56.44 91 VAL A C 1
ATOM 770 O O . VAL A 1 91 ? 2.743 7.400 38.093 1.00 56.44 91 VAL A O 1
ATOM 773 N N . PRO A 1 92 ? 4.410 7.397 39.603 1.00 55.16 92 PRO A N 1
ATOM 774 C CA . PRO A 1 92 ? 3.701 6.510 40.507 1.00 55.16 92 PRO A CA 1
ATOM 775 C C . PRO A 1 92 ? 2.582 7.312 41.182 1.00 55.16 92 PRO A C 1
ATOM 777 O O . PRO A 1 92 ? 2.802 8.464 41.562 1.00 55.16 92 PRO A O 1
ATOM 780 N N . ASN A 1 93 ? 1.395 6.708 41.292 1.00 57.69 93 ASN A N 1
ATOM 781 C CA . ASN A 1 93 ? 0.343 7.190 42.195 1.00 57.69 93 ASN A CA 1
ATOM 782 C C . ASN A 1 93 ? 0.840 7.214 43.643 1.00 57.69 93 ASN A C 1
ATOM 784 O O . ASN A 1 93 ? 1.587 6.277 44.012 1.00 57.69 93 ASN A O 1
#

Organism: Prunus dulcis (NCBI:txid3755)

pLDDT: mean 73.39, std 12.65, range [45.91, 93.5]

Sequence (93 aa):
MFKIFQTEVERQLEKKIKIMRLDRLGEYYGHFDEGERRAGPFARYLQDNRIVAQYTKPGTLQQNGLVERRNRTMHLCEEMIKTANYMFNRVPN

Foldseek 3Di:
DVVVVQVVVCVVVVHHAAEDEDADDDPQQHDDDPPDSPGPPRSVVCVVSNHHYDYDDHPPCVVCVVVVVVVVVVVVVVVVVVVVVVVVVPDDD

Radius of gyration: 18.05 Å; chains: 1; bounding box: 33×32×59 Å